Protein AF-A0A9E1HVR5-F1 (afdb_monomer_lite)

Foldseek 3Di:
DPPPQPCVVVVVQLVVVDDQNVVSVVVVCVVVVHDDDLLSSLVNQCVVCVVVVNNVSHDPVSCVSVVD

Sequence (68 aa):
MYKNNIYIQNHEEVKAMGGDINVCLDKYDNAHGLKHDALARAQYKHWRAVETGVPELVSVDERRMLGL

Secondary structure (DSSP, 8-state):
--TT-HHHHTHHHHHHT-SSHHHHHHHHHHHHTPPP-HHHHHHHHHHHHHHHT-GGGS-HHHHHHHT-

Radius of gyration: 11.19 Å; chains: 1; bounding box: 23×28×25 Å

pLDDT: mean 93.74, std 3.37, range [79.0, 97.12]

Structure (mmCIF, N/CA/C/O backbone):
data_AF-A0A9E1HVR5-F1
#
_entry.id   AF-A0A9E1HVR5-F1
#
loop_
_atom_site.group_PDB
_atom_site.id
_atom_site.type_symbol
_atom_site.label_atom_id
_atom_site.label_alt_id
_atom_site.label_comp_id
_atom_site.label_asym_id
_atom_site.label_entity_id
_atom_site.label_seq_id
_atom_site.pdbx_PDB_ins_code
_atom_site.Cartn_x
_atom_site.Cartn_y
_atom_site.Cartn_z
_atom_site.occupancy
_atom_site.B_iso_or_equiv
_atom_site.auth_seq_id
_atom_site.auth_comp_id
_atom_site.auth_asym_id
_atom_site.auth_atom_id
_atom_site.pdbx_PDB_model_num
ATOM 1 N N . MET A 1 1 ? -4.743 -0.614 -11.504 1.00 79.00 1 MET A N 1
ATOM 2 C CA . MET A 1 1 ? -4.232 -1.618 -10.541 1.00 79.00 1 MET A CA 1
ATOM 3 C C . MET A 1 1 ? -5.128 -1.617 -9.297 1.00 79.00 1 MET A C 1
ATOM 5 O O . MET A 1 1 ? -5.944 -0.711 -9.223 1.00 79.00 1 MET A O 1
ATOM 9 N N . TYR A 1 2 ? -5.084 -2.631 -8.419 1.00 91.25 2 TYR A N 1
ATOM 10 C CA . TYR A 1 2 ? -5.930 -2.850 -7.214 1.00 91.25 2 TYR A CA 1
ATOM 11 C C . TYR A 1 2 ? -6.890 -1.703 -6.803 1.00 91.25 2 TYR A C 1
ATOM 13 O O . TYR A 1 2 ? -6.600 -0.911 -5.912 1.00 91.25 2 TYR A O 1
ATOM 21 N N . LYS A 1 3 ? -8.061 -1.610 -7.452 1.00 83.12 3 LYS A N 1
ATOM 22 C CA . LYS A 1 3 ? -8.947 -0.426 -7.369 1.00 83.12 3 LYS A CA 1
ATOM 23 C C . LYS A 1 3 ? -9.614 -0.213 -6.000 1.00 83.12 3 LYS A C 1
ATOM 25 O O . LYS A 1 3 ? -10.025 0.902 -5.697 1.00 83.12 3 LYS A O 1
ATOM 30 N N . ASN A 1 4 ? -9.691 -1.263 -5.183 1.00 92.12 4 ASN A N 1
ATOM 31 C CA . ASN A 1 4 ? -10.360 -1.254 -3.876 1.00 92.12 4 ASN A CA 1
ATOM 32 C C . ASN A 1 4 ? -9.368 -1.200 -2.703 1.00 92.12 4 ASN A C 1
ATOM 34 O O . ASN A 1 4 ? -9.703 -1.593 -1.591 1.00 92.12 4 ASN A O 1
ATOM 38 N N . ASN A 1 5 ? -8.130 -0.771 -2.952 1.00 95.81 5 ASN A N 1
ATOM 39 C CA . ASN A 1 5 ? -7.105 -0.686 -1.925 1.00 95.81 5 ASN A CA 1
ATOM 40 C C . ASN A 1 5 ? -7.075 0.714 -1.297 1.00 95.81 5 ASN A C 1
ATOM 42 O O . ASN A 1 5 ? -6.794 1.700 -1.981 1.00 95.81 5 ASN A O 1
ATOM 46 N N . ILE A 1 6 ? -7.326 0.787 0.009 1.00 96.12 6 ILE A N 1
ATOM 47 C CA . ILE A 1 6 ? -7.429 2.048 0.757 1.00 96.12 6 ILE A CA 1
ATOM 48 C C . ILE A 1 6 ? -6.140 2.880 0.720 1.00 96.12 6 ILE A C 1
ATOM 50 O O . ILE A 1 6 ? -6.204 4.103 0.638 1.00 96.12 6 ILE A O 1
ATOM 54 N N . TYR A 1 7 ? -4.970 2.238 0.709 1.00 96.38 7 TYR A N 1
ATOM 55 C CA . TYR A 1 7 ? -3.685 2.936 0.694 1.00 96.38 7 TYR A CA 1
ATOM 56 C C . TYR A 1 7 ? -3.399 3.551 -0.676 1.00 96.38 7 TYR A C 1
ATOM 58 O O . TYR A 1 7 ? -2.813 4.625 -0.760 1.00 96.38 7 TYR A O 1
ATOM 66 N N . ILE A 1 8 ? -3.831 2.888 -1.757 1.00 96.12 8 ILE A N 1
ATOM 67 C CA . ILE A 1 8 ? -3.722 3.429 -3.122 1.00 96.12 8 ILE A CA 1
ATOM 68 C C . ILE A 1 8 ? -4.665 4.624 -3.281 1.00 96.12 8 ILE A C 1
ATOM 70 O O . ILE A 1 8 ? -4.264 5.656 -3.813 1.00 96.12 8 ILE A O 1
ATOM 74 N N . GLN A 1 9 ? -5.902 4.507 -2.789 1.00 96.00 9 GLN A N 1
ATOM 75 C CA . GLN A 1 9 ? -6.886 5.594 -2.848 1.00 96.00 9 GLN A CA 1
ATOM 76 C C . GLN A 1 9 ? -6.432 6.838 -2.070 1.00 96.00 9 GLN A C 1
ATOM 78 O O . GLN A 1 9 ? -6.732 7.952 -2.486 1.00 96.00 9 GLN A O 1
ATOM 83 N N . ASN A 1 10 ? -5.665 6.649 -0.993 1.00 96.19 10 ASN A N 1
ATOM 84 C CA . ASN A 1 10 ? -5.145 7.723 -0.145 1.00 96.19 10 ASN A CA 1
ATOM 85 C C . ASN A 1 10 ? -3.617 7.872 -0.267 1.00 96.19 10 ASN A C 1
ATOM 87 O O . ASN A 1 10 ? -2.945 8.232 0.700 1.00 96.19 10 ASN A O 1
ATOM 91 N N . HIS A 1 11 ? -3.054 7.597 -1.453 1.00 94.88 11 HIS A N 1
ATOM 92 C CA . HIS A 1 11 ? -1.602 7.574 -1.663 1.00 94.88 11 HIS A CA 1
ATOM 93 C C . HIS A 1 11 ? -0.903 8.853 -1.191 1.00 94.88 11 HIS A C 1
ATOM 95 O O . HIS A 1 11 ? 0.129 8.770 -0.527 1.00 94.88 11 HIS A O 1
ATOM 101 N N . GLU A 1 12 ? -1.461 10.022 -1.506 1.00 95.62 12 GLU A N 1
ATOM 102 C CA . GLU A 1 12 ? -0.856 11.308 -1.149 1.00 95.62 12 GLU A CA 1
ATOM 103 C C . GLU A 1 12 ? -0.761 11.496 0.370 1.00 95.62 12 GLU A C 1
ATOM 105 O O . GLU A 1 12 ? 0.253 11.983 0.865 1.00 95.62 12 GLU A O 1
ATOM 110 N N . GLU A 1 13 ? -1.760 11.033 1.122 1.00 96.88 13 GLU A N 1
ATOM 111 C CA . GLU A 1 13 ? -1.742 11.075 2.584 1.00 96.88 13 GLU A CA 1
ATOM 112 C C . GLU A 1 13 ? -0.697 10.106 3.149 1.00 96.88 13 GLU A C 1
ATOM 114 O O . GLU A 1 13 ? 0.169 10.506 3.930 1.00 96.88 13 GLU A O 1
ATOM 119 N N . VAL A 1 14 ? -0.712 8.849 2.688 1.00 95.81 14 VAL A N 1
ATOM 120 C CA . VAL A 1 14 ? 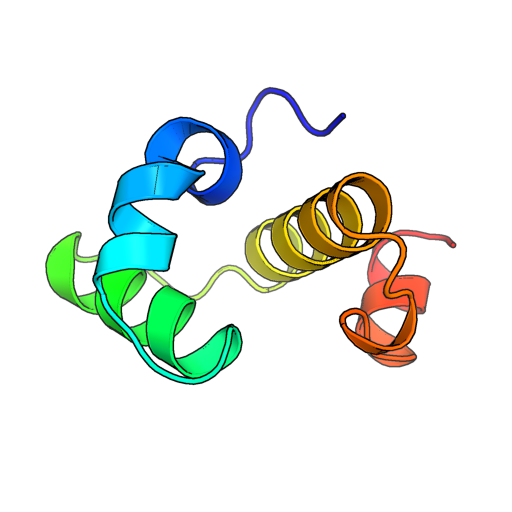0.269 7.825 3.090 1.00 95.81 14 VAL A CA 1
ATOM 121 C C . VAL A 1 14 ? 1.697 8.303 2.796 1.00 95.81 14 VAL A C 1
ATOM 123 O O . VAL A 1 14 ? 2.606 8.123 3.606 1.00 95.81 14 VAL A O 1
ATOM 126 N N . LYS A 1 15 ? 1.915 8.948 1.645 1.00 94.06 15 LYS A N 1
ATOM 127 C CA . LYS A 1 15 ? 3.205 9.518 1.239 1.00 94.06 15 LYS A CA 1
ATOM 128 C C . LYS A 1 15 ? 3.606 10.712 2.109 1.00 94.06 15 LYS A C 1
ATOM 130 O O . LYS A 1 15 ? 4.772 10.799 2.496 1.00 94.06 15 LYS A O 1
ATOM 135 N N . ALA A 1 16 ? 2.668 11.598 2.443 1.00 95.88 16 ALA A N 1
ATOM 136 C CA . ALA A 1 16 ? 2.917 12.776 3.274 1.00 95.88 16 ALA A CA 1
ATOM 137 C C . ALA A 1 16 ? 3.316 12.427 4.720 1.00 95.88 16 ALA A C 1
ATOM 139 O O . ALA A 1 16 ? 4.018 13.207 5.362 1.00 95.88 16 ALA A O 1
ATOM 140 N N . MET A 1 17 ? 2.943 11.242 5.221 1.00 93.19 17 MET A N 1
ATOM 141 C CA . MET A 1 17 ? 3.308 10.788 6.573 1.00 93.19 17 MET A CA 1
ATOM 142 C C . MET A 1 17 ? 4.820 10.617 6.796 1.00 93.19 17 MET A C 1
ATOM 144 O O . MET A 1 17 ? 5.270 10.644 7.949 1.00 93.19 17 MET A O 1
ATOM 148 N N . GLY A 1 18 ? 5.600 10.469 5.720 1.00 89.75 18 GLY A N 1
ATOM 149 C CA . GLY A 1 18 ? 7.063 10.452 5.735 1.00 89.75 18 GLY A CA 1
ATOM 150 C C . GLY A 1 18 ? 7.707 9.213 6.377 1.00 89.75 18 GLY A C 1
ATOM 151 O O . GLY A 1 18 ? 7.218 8.649 7.362 1.00 89.75 18 GLY A O 1
ATOM 152 N N . GLY A 1 19 ? 8.869 8.835 5.841 1.00 91.62 19 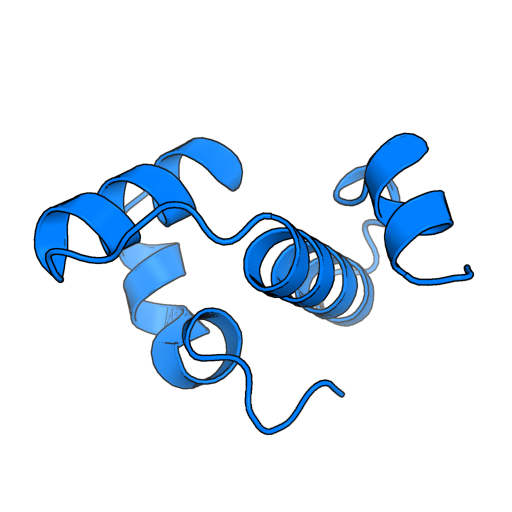GLY A N 1
ATOM 153 C CA . GLY A 1 19 ? 9.637 7.652 6.240 1.00 91.62 19 GLY A CA 1
ATOM 154 C C . GLY A 1 19 ? 9.591 6.536 5.195 1.00 91.62 19 GLY A C 1
ATOM 155 O O . GLY A 1 19 ? 9.164 6.743 4.057 1.00 91.62 19 GLY A O 1
ATOM 156 N N . ASP A 1 20 ? 10.048 5.349 5.591 1.00 91.88 20 ASP A N 1
ATOM 157 C CA . ASP A 1 20 ? 9.971 4.152 4.754 1.00 91.88 20 ASP A CA 1
ATOM 158 C C . ASP A 1 20 ? 8.523 3.734 4.502 1.00 91.88 20 ASP A C 1
ATOM 160 O O . ASP A 1 20 ? 7.623 4.023 5.290 1.00 91.88 20 ASP A O 1
ATOM 164 N N . ILE A 1 2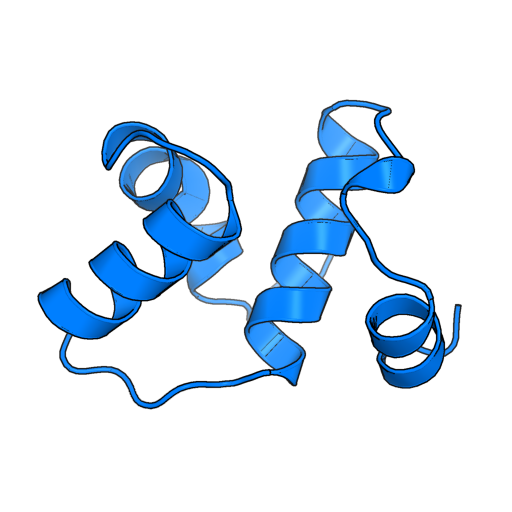1 ? 8.287 2.983 3.422 1.00 91.94 21 ILE A N 1
ATOM 165 C CA . ILE A 1 21 ? 6.922 2.614 3.025 1.00 91.94 21 ILE A CA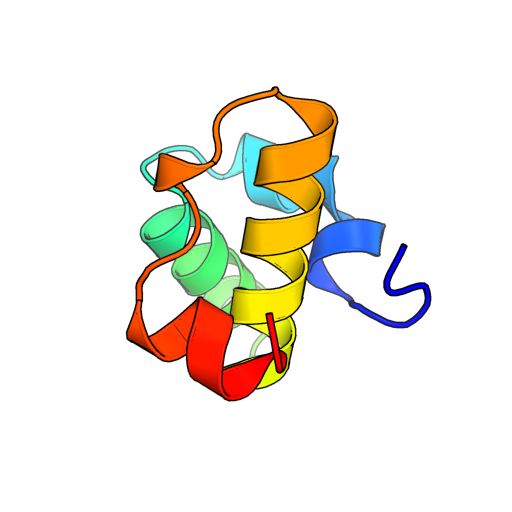 1
ATOM 166 C C . ILE A 1 21 ? 6.159 1.868 4.126 1.00 91.94 21 ILE A C 1
ATOM 168 O O . ILE A 1 21 ? 4.979 2.129 4.327 1.00 91.94 21 ILE A O 1
ATOM 172 N N . ASN A 1 22 ? 6.832 0.985 4.868 1.00 93.81 22 ASN A N 1
ATOM 173 C CA . ASN A 1 22 ? 6.221 0.270 5.990 1.00 93.81 22 ASN A CA 1
ATOM 174 C C . ASN A 1 22 ? 5.832 1.223 7.119 1.00 93.81 22 ASN A C 1
ATOM 176 O O . ASN A 1 22 ? 4.729 1.124 7.638 1.00 93.81 22 ASN A O 1
ATOM 180 N N . VAL A 1 23 ? 6.696 2.192 7.425 1.00 95.50 23 VAL A N 1
ATOM 181 C CA . VAL A 1 23 ? 6.449 3.199 8.461 1.00 95.50 23 VAL A CA 1
ATOM 182 C C . VAL A 1 23 ? 5.280 4.102 8.070 1.00 95.50 23 VAL A C 1
ATOM 184 O O . VAL A 1 23 ? 4.432 4.397 8.907 1.00 95.50 23 VAL A O 1
ATOM 187 N N . CYS A 1 24 ? 5.191 4.516 6.803 1.00 96.38 24 CYS A N 1
ATOM 188 C CA . CYS A 1 24 ? 4.036 5.253 6.289 1.00 96.38 24 CYS A CA 1
ATOM 189 C C . CYS A 1 24 ? 2.730 4.464 6.464 1.00 96.38 24 CYS A C 1
ATOM 191 O O . CYS A 1 24 ? 1.735 5.025 6.911 1.00 96.38 24 CYS A O 1
ATOM 193 N N . LEU A 1 25 ? 2.737 3.166 6.144 1.00 96.44 25 LEU A N 1
ATOM 194 C CA . LEU A 1 25 ? 1.566 2.296 6.292 1.00 96.44 25 LEU A CA 1
ATOM 195 C C . LEU A 1 25 ? 1.188 2.088 7.765 1.00 96.44 25 LEU A C 1
ATOM 197 O O . LEU A 1 25 ? 0.010 2.131 8.098 1.00 96.44 25 LEU A O 1
ATOM 201 N N . ASP A 1 26 ? 2.169 1.925 8.655 1.00 96.56 26 ASP A N 1
ATOM 202 C CA . ASP A 1 26 ? 1.934 1.815 10.100 1.00 96.56 26 ASP A CA 1
ATOM 203 C C . ASP A 1 26 ? 1.346 3.105 10.682 1.00 96.56 26 ASP A C 1
ATOM 205 O O . ASP A 1 26 ? 0.402 3.059 11.471 1.00 96.56 26 ASP A O 1
ATOM 209 N N . LYS A 1 27 ? 1.861 4.267 10.263 1.00 96.81 27 LYS A N 1
ATOM 210 C CA . LYS A 1 27 ? 1.308 5.572 10.646 1.00 96.81 27 LYS A CA 1
ATOM 211 C C . LYS A 1 27 ? -0.117 5.746 10.138 1.00 96.81 27 LYS A C 1
ATOM 213 O O . LYS A 1 27 ? -0.950 6.238 10.893 1.00 96.81 27 LYS A O 1
ATOM 218 N N . TYR A 1 28 ? -0.391 5.334 8.901 1.00 97.00 28 TYR A N 1
ATOM 219 C CA . TYR A 1 28 ? -1.726 5.419 8.319 1.00 97.00 28 TYR A CA 1
ATOM 220 C C . TYR A 1 28 ? -2.711 4.537 9.080 1.00 97.00 28 TYR A C 1
ATOM 222 O O . TYR A 1 28 ? -3.763 5.011 9.502 1.00 97.00 28 TYR A O 1
ATOM 230 N N . ASP A 1 29 ? -2.329 3.291 9.356 1.00 97.12 29 ASP A N 1
ATOM 231 C CA . ASP A 1 29 ? -3.171 2.381 10.124 1.00 97.12 29 ASP A CA 1
ATOM 232 C C . ASP A 1 29 ? -3.446 2.922 11.531 1.00 97.12 29 ASP A C 1
ATOM 234 O O . ASP A 1 29 ? -4.591 2.925 11.976 1.00 97.12 29 ASP A O 1
ATOM 238 N N . ASN A 1 30 ? -2.429 3.458 12.208 1.00 96.88 30 ASN A N 1
ATOM 239 C CA . ASN A 1 30 ? -2.597 4.045 13.535 1.00 96.88 30 ASN A CA 1
ATOM 240 C C . ASN A 1 30 ? -3.457 5.323 13.518 1.00 96.88 30 ASN A C 1
ATOM 242 O O . ASN A 1 30 ? -4.275 5.517 14.413 1.00 96.88 30 ASN A O 1
ATOM 246 N N . ALA A 1 31 ? -3.296 6.187 12.511 1.00 96.75 31 ALA A N 1
ATOM 247 C CA . ALA A 1 31 ? -4.067 7.425 12.376 1.00 96.75 31 ALA A CA 1
ATOM 248 C C . ALA A 1 31 ? -5.558 7.166 12.100 1.00 96.75 31 ALA A C 1
ATOM 250 O O . ALA A 1 31 ? -6.407 7.911 12.584 1.00 96.75 31 ALA A O 1
ATOM 251 N N . HIS A 1 32 ? -5.869 6.094 11.365 1.00 96.06 32 HIS A N 1
ATOM 252 C CA . HIS A 1 32 ? -7.233 5.731 10.965 1.00 96.06 32 HIS A CA 1
ATOM 253 C C . HIS A 1 32 ? -7.837 4.583 11.792 1.00 96.06 32 HIS A C 1
ATOM 255 O O . HIS A 1 32 ? -8.945 4.132 11.506 1.00 96.06 32 HIS A O 1
ATOM 261 N N . GLY A 1 33 ? -7.137 4.098 12.824 1.00 96.19 33 GLY A N 1
ATOM 262 C CA . GLY A 1 33 ? -7.602 3.001 13.683 1.00 96.19 33 GLY A CA 1
ATOM 263 C C . GLY A 1 33 ? -7.775 1.664 12.948 1.00 96.19 33 GLY A C 1
ATOM 264 O O . GLY A 1 33 ? -8.624 0.851 13.322 1.00 96.19 33 GLY A O 1
ATOM 265 N N . LEU A 1 34 ? -7.004 1.443 11.883 1.00 95.19 34 LEU A N 1
ATOM 266 C CA . LEU A 1 34 ? -7.084 0.253 11.044 1.00 95.19 34 LEU A CA 1
ATOM 267 C C . LEU A 1 34 ? -6.293 -0.905 11.656 1.00 95.19 34 LEU A C 1
ATOM 269 O O . LEU A 1 34 ? -5.264 -0.730 12.309 1.00 95.19 34 LEU A O 1
ATOM 273 N N . LYS A 1 35 ? -6.769 -2.125 11.407 1.00 95.00 35 LYS A N 1
ATOM 274 C CA . LYS A 1 35 ? -5.998 -3.335 11.701 1.00 95.00 35 LYS A CA 1
ATOM 275 C C . LYS A 1 35 ? -4.984 -3.580 10.592 1.00 95.00 35 LYS A C 1
ATOM 277 O O . LYS A 1 35 ? -5.252 -3.284 9.433 1.00 95.00 35 LYS A O 1
ATOM 282 N N . HIS A 1 36 ? -3.866 -4.204 10.953 1.00 94.81 36 HIS A N 1
ATOM 283 C CA . HIS A 1 36 ? -2.850 -4.615 9.993 1.00 94.81 36 HIS A CA 1
ATOM 284 C C . HIS A 1 36 ? -3.436 -5.569 8.936 1.00 94.81 36 HIS A C 1
ATOM 28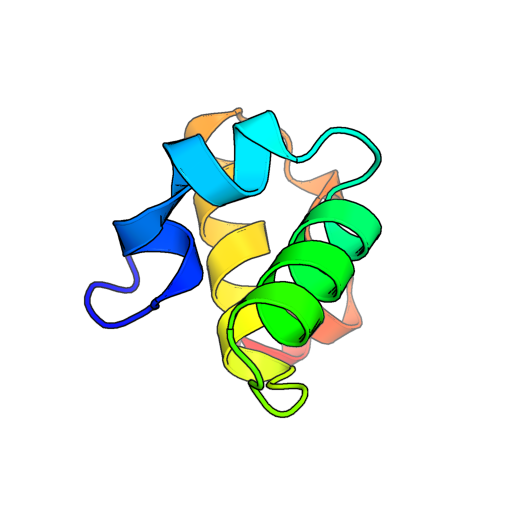6 O O . HIS A 1 36 ? -3.843 -6.685 9.266 1.00 94.81 36 HIS A O 1
ATOM 292 N N . ASP A 1 37 ? -3.429 -5.142 7.671 1.00 95.44 37 ASP A N 1
ATOM 293 C CA . ASP A 1 37 ? -3.833 -5.945 6.513 1.00 95.44 37 ASP A CA 1
ATOM 294 C C . ASP A 1 37 ? -2.629 -6.184 5.589 1.00 95.44 37 ASP A C 1
ATOM 296 O O . ASP A 1 37 ? -2.230 -5.329 4.792 1.00 95.44 37 ASP A O 1
ATOM 300 N N . ALA A 1 38 ? -2.032 -7.372 5.706 1.00 95.00 38 ALA A N 1
ATOM 301 C CA . ALA A 1 38 ? -0.840 -7.738 4.948 1.00 95.00 38 ALA A CA 1
ATOM 302 C C . ALA A 1 38 ? -1.088 -7.765 3.430 1.00 95.00 38 ALA A C 1
ATOM 304 O O . ALA A 1 38 ? -0.223 -7.341 2.659 1.00 95.00 38 ALA A O 1
ATOM 305 N N . LEU A 1 39 ? -2.274 -8.206 2.993 1.00 95.31 39 LEU A N 1
ATOM 306 C CA . LEU A 1 39 ? -2.609 -8.291 1.574 1.00 95.31 39 LEU A CA 1
ATOM 307 C C . LEU A 1 39 ? -2.769 -6.893 0.978 1.00 95.31 39 LEU A C 1
ATOM 309 O O . LEU A 1 39 ? -2.187 -6.597 -0.069 1.00 95.31 39 LEU A O 1
ATOM 313 N N . ALA A 1 40 ? -3.512 -6.012 1.649 1.00 96.06 40 ALA A N 1
ATOM 314 C CA . ALA A 1 40 ? -3.693 -4.641 1.188 1.00 96.06 40 ALA A CA 1
ATOM 315 C C . ALA A 1 40 ? -2.358 -3.872 1.160 1.00 96.06 40 ALA A C 1
ATOM 317 O O . ALA A 1 40 ? -2.075 -3.143 0.205 1.00 96.06 40 ALA A O 1
ATOM 318 N N . ARG A 1 41 ? -1.482 -4.081 2.145 1.00 96.06 41 ARG A N 1
ATOM 319 C CA . ARG A 1 41 ? -0.143 -3.472 2.165 1.00 96.06 41 ARG A CA 1
ATOM 320 C C . ARG A 1 41 ? 0.755 -3.994 1.036 1.00 96.06 41 ARG A C 1
ATOM 322 O O . ARG A 1 41 ? 1.407 -3.192 0.364 1.00 96.06 41 ARG A O 1
ATOM 329 N N . ALA A 1 42 ? 0.749 -5.302 0.769 1.00 96.19 42 ALA A N 1
ATOM 330 C CA . ALA A 1 42 ? 1.491 -5.899 -0.345 1.00 96.19 42 ALA A CA 1
ATOM 331 C C . ALA A 1 42 ? 1.003 -5.362 -1.701 1.00 96.19 42 ALA A C 1
ATOM 333 O O . ALA A 1 42 ? 1.803 -4.968 -2.552 1.00 96.19 42 ALA A O 1
ATOM 334 N N . GLN A 1 43 ? -0.316 -5.270 -1.889 1.00 96.31 43 GLN A N 1
ATOM 335 C CA . GLN A 1 43 ? -0.926 -4.681 -3.082 1.00 96.31 43 GLN A CA 1
ATOM 336 C C . GLN A 1 43 ? -0.496 -3.224 -3.294 1.00 96.31 43 GLN A C 1
ATOM 338 O O . GLN A 1 43 ? -0.152 -2.845 -4.415 1.00 96.31 43 GLN A O 1
ATOM 343 N N . TYR A 1 44 ? -0.475 -2.419 -2.229 1.00 96.38 44 TYR A N 1
ATOM 344 C CA . TYR A 1 44 ? -0.012 -1.033 -2.288 1.00 96.38 44 TYR A CA 1
ATOM 345 C C . TYR A 1 44 ? 1.465 -0.933 -2.674 1.00 96.38 44 TYR A C 1
ATOM 347 O O . TYR A 1 44 ? 1.813 -0.153 -3.559 1.00 96.38 44 TYR A O 1
ATOM 355 N N . LYS A 1 45 ? 2.332 -1.753 -2.068 1.00 95.38 45 LYS A N 1
ATOM 356 C CA . LYS A 1 45 ? 3.757 -1.824 -2.425 1.00 95.38 45 LYS A CA 1
ATOM 357 C C . LYS A 1 45 ? 3.959 -2.195 -3.882 1.00 95.38 45 LYS A C 1
ATOM 359 O O . LYS A 1 45 ? 4.759 -1.554 -4.553 1.00 95.38 45 LYS A O 1
ATOM 364 N N . HIS A 1 46 ? 3.214 -3.180 -4.380 1.00 95.50 46 HIS A N 1
ATOM 365 C CA . HIS A 1 46 ? 3.290 -3.576 -5.781 1.00 95.50 46 HIS A CA 1
ATOM 366 C C . HIS A 1 46 ? 2.822 -2.463 -6.713 1.00 95.50 46 HIS A C 1
ATOM 368 O O . HIS A 1 46 ? 3.502 -2.170 -7.692 1.00 95.50 46 HIS A O 1
ATOM 374 N N . TRP A 1 47 ? 1.714 -1.796 -6.394 1.00 95.56 47 TRP A N 1
ATOM 375 C CA . TRP A 1 47 ? 1.283 -0.637 -7.167 1.00 95.56 47 TRP A CA 1
ATOM 376 C C . TRP A 1 47 ? 2.347 0.464 -7.170 1.00 95.56 47 TRP A C 1
ATOM 378 O O . TRP A 1 47 ? 2.758 0.901 -8.239 1.00 95.56 47 TRP A O 1
ATOM 388 N N . ARG A 1 48 ? 2.884 0.832 -6.002 1.00 93.94 48 ARG A N 1
ATOM 389 C CA . ARG A 1 48 ? 3.930 1.857 -5.904 1.00 93.94 48 ARG A CA 1
ATOM 390 C C . ARG A 1 48 ? 5.196 1.464 -6.670 1.00 93.94 48 ARG A C 1
ATOM 392 O O . ARG A 1 48 ? 5.772 2.316 -7.329 1.00 93.94 48 ARG A O 1
ATOM 399 N N . ALA A 1 49 ? 5.593 0.192 -6.626 1.00 93.88 49 ALA A N 1
ATOM 400 C CA . ALA A 1 49 ? 6.721 -0.341 -7.387 1.00 93.88 49 ALA A CA 1
ATOM 401 C C . ALA A 1 49 ? 6.547 -0.166 -8.899 1.00 93.88 49 ALA A C 1
ATOM 403 O O . ALA A 1 49 ? 7.510 0.176 -9.583 1.00 93.88 49 ALA A O 1
ATOM 404 N N . VAL A 1 50 ? 5.329 -0.371 -9.411 1.00 93.44 50 VAL A N 1
ATOM 405 C CA . VAL A 1 50 ? 4.992 -0.149 -10.824 1.00 93.44 50 VAL A CA 1
ATOM 406 C C . VAL A 1 50 ? 5.017 1.340 -11.166 1.00 93.44 50 VAL A C 1
ATOM 408 O O . VAL A 1 50 ? 5.627 1.711 -12.163 1.00 93.44 50 VAL A O 1
ATOM 411 N N . GLU A 1 51 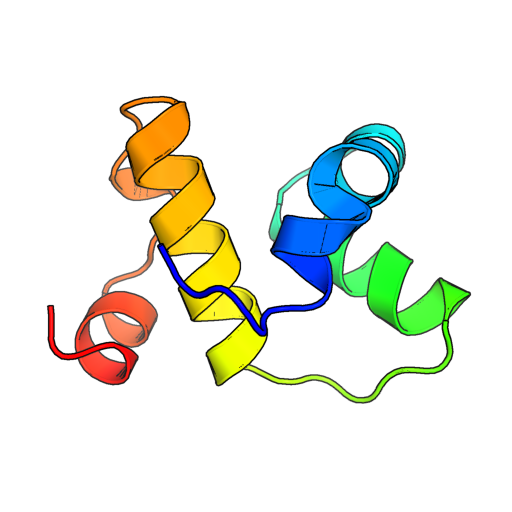? 4.424 2.196 -10.330 1.00 92.25 51 GLU A N 1
ATOM 412 C CA . GLU A 1 51 ? 4.389 3.647 -10.572 1.00 92.25 51 GLU A CA 1
ATOM 413 C C . GLU A 1 51 ? 5.784 4.290 -10.533 1.00 92.25 51 GLU A C 1
ATOM 415 O O . GLU A 1 51 ? 6.069 5.194 -11.314 1.00 92.25 51 GLU A O 1
ATOM 420 N N . THR A 1 52 ? 6.669 3.842 -9.635 1.00 90.88 52 THR A N 1
ATOM 421 C CA . THR A 1 52 ? 8.023 4.409 -9.497 1.00 90.88 52 THR A CA 1
ATOM 422 C C . THR A 1 52 ? 9.083 3.671 -10.311 1.00 90.88 52 THR A C 1
ATOM 424 O O . THR A 1 52 ? 10.216 4.141 -10.377 1.00 90.88 52 THR A O 1
ATOM 427 N N . GLY A 1 53 ? 8.763 2.503 -10.879 1.00 91.38 53 GLY A N 1
ATOM 428 C CA . GLY A 1 53 ? 9.730 1.633 -11.557 1.00 91.38 53 GLY A CA 1
ATOM 429 C C . GLY A 1 53 ? 10.757 0.976 -10.624 1.00 91.38 53 GLY A C 1
ATOM 430 O O . GLY A 1 53 ? 11.837 0.618 -11.082 1.00 91.38 53 GLY A O 1
ATOM 431 N N . VAL A 1 54 ? 10.444 0.831 -9.327 1.00 89.88 54 VAL A N 1
ATOM 432 C CA . VAL A 1 54 ? 11.352 0.270 -8.302 1.00 89.88 54 VAL A CA 1
ATOM 433 C C . VAL A 1 54 ? 10.784 -1.059 -7.780 1.00 89.88 54 VAL A C 1
ATOM 435 O O . VAL A 1 54 ? 10.023 -1.068 -6.805 1.00 89.88 54 VAL A O 1
ATOM 438 N N . PRO A 1 55 ? 11.089 -2.196 -8.431 1.00 86.06 55 PRO A N 1
ATOM 439 C CA . PRO A 1 55 ? 10.534 -3.505 -8.081 1.00 86.06 55 PRO A CA 1
ATOM 440 C C . PRO A 1 55 ? 10.942 -4.014 -6.687 1.00 86.06 55 PRO A C 1
ATOM 442 O O . PRO A 1 55 ? 10.240 -4.851 -6.114 1.00 86.06 55 PRO A O 1
ATOM 445 N N . GLU A 1 56 ? 12.041 -3.521 -6.122 1.00 87.50 56 GLU A N 1
ATOM 446 C CA . GLU A 1 56 ? 12.582 -3.904 -4.811 1.00 87.50 56 GLU A CA 1
ATOM 447 C C . GLU A 1 56 ? 11.684 -3.481 -3.639 1.00 87.50 56 GLU A C 1
ATOM 449 O O . GLU A 1 56 ? 11.864 -3.954 -2.519 1.00 87.50 56 GLU A O 1
ATOM 454 N N . LEU A 1 57 ? 10.680 -2.631 -3.888 1.00 87.12 57 LEU A N 1
ATOM 455 C CA . LEU A 1 57 ? 9.676 -2.249 -2.890 1.00 87.12 57 LEU A CA 1
ATOM 456 C C . LEU A 1 57 ? 8.761 -3.411 -2.471 1.00 87.12 57 LEU A C 1
ATOM 458 O O . LEU A 1 57 ? 8.099 -3.308 -1.437 1.00 87.12 57 LEU A O 1
ATOM 462 N N . VAL A 1 58 ? 8.705 -4.485 -3.266 1.00 91.75 58 VAL A N 1
ATOM 463 C CA . VAL A 1 58 ? 7.899 -5.683 -2.992 1.00 91.75 58 VAL A CA 1
ATOM 464 C C . VAL A 1 58 ? 8.820 -6.833 -2.608 1.00 91.75 58 VAL A C 1
ATOM 466 O O . VAL A 1 58 ? 9.629 -7.286 -3.428 1.00 91.75 58 VAL A O 1
ATOM 469 N N . SER A 1 59 ? 8.675 -7.332 -1.381 1.00 92.31 59 SER A N 1
ATOM 470 C CA . SER A 1 59 ? 9.467 -8.462 -0.893 1.00 92.31 59 SER A CA 1
ATOM 471 C C . SER A 1 59 ? 9.119 -9.768 -1.621 1.00 92.31 59 SER A C 1
ATOM 473 O O . SER A 1 59 ? 8.094 -9.882 -2.298 1.00 92.31 59 SER A O 1
ATOM 475 N N . VAL A 1 60 ? 9.965 -10.791 -1.466 1.00 93.56 60 VAL A N 1
ATOM 476 C CA . VAL A 1 60 ? 9.709 -12.128 -2.030 1.00 93.56 60 VAL A CA 1
ATOM 477 C C . VAL A 1 60 ? 8.410 -12.725 -1.480 1.00 93.56 60 VAL A C 1
ATOM 479 O O . VAL A 1 60 ? 7.626 -13.288 -2.241 1.00 93.56 60 VAL A O 1
ATOM 482 N N . ASP A 1 61 ? 8.151 -12.576 -0.181 1.00 93.81 61 ASP A N 1
ATOM 483 C CA . ASP A 1 61 ? 6.932 -13.097 0.445 1.00 93.81 61 ASP A CA 1
ATOM 484 C C . ASP A 1 61 ? 5.682 -12.339 -0.011 1.00 93.81 61 ASP A C 1
ATOM 486 O O . ASP A 1 61 ? 4.634 -12.942 -0.232 1.00 93.81 61 ASP A O 1
ATOM 490 N N . GLU A 1 62 ? 5.800 -11.032 -0.243 1.00 94.19 62 GLU A N 1
ATOM 491 C CA . GLU A 1 62 ? 4.711 -10.217 -0.785 1.00 94.19 62 GLU A CA 1
ATOM 492 C C . GLU A 1 62 ? 4.413 -10.574 -2.241 1.00 94.19 62 GLU A C 1
ATOM 494 O O . GLU A 1 62 ? 3.249 -10.687 -2.613 1.00 94.19 62 GLU A O 1
ATOM 499 N N . ARG A 1 63 ? 5.437 -10.840 -3.061 1.00 92.88 63 ARG A N 1
ATOM 500 C CA . ARG A 1 63 ? 5.250 -11.348 -4.432 1.00 92.88 63 ARG A CA 1
ATOM 501 C C . ARG A 1 63 ? 4.526 -12.688 -4.436 1.00 92.88 63 ARG A C 1
ATOM 503 O O . ARG A 1 63 ? 3.532 -12.832 -5.143 1.00 92.88 63 ARG A O 1
ATOM 510 N N . ARG A 1 64 ? 4.949 -13.621 -3.577 1.00 93.75 64 ARG A N 1
ATOM 511 C CA . ARG A 1 64 ? 4.276 -14.919 -3.396 1.00 93.75 64 ARG A CA 1
ATOM 512 C C . ARG A 1 64 ? 2.820 -14.750 -2.968 1.00 93.75 64 ARG A C 1
ATOM 514 O O . ARG A 1 64 ? 1.952 -15.413 -3.523 1.00 93.75 64 ARG A O 1
ATOM 521 N N . MET A 1 65 ? 2.549 -13.845 -2.028 1.00 94.19 65 MET A N 1
ATOM 522 C CA . MET A 1 65 ? 1.190 -13.531 -1.572 1.00 94.19 65 MET A CA 1
ATOM 523 C C . MET A 1 65 ? 0.311 -12.965 -2.697 1.00 94.19 65 MET A C 1
ATOM 525 O O . MET A 1 65 ? -0.888 -13.228 -2.730 1.00 94.19 65 MET A O 1
ATOM 529 N N . LEU A 1 66 ? 0.901 -12.203 -3.620 1.00 93.00 66 LEU A N 1
ATOM 530 C CA . LEU A 1 66 ? 0.214 -11.607 -4.767 1.00 93.00 66 LEU A CA 1
ATOM 531 C C . LEU A 1 66 ? 0.139 -12.530 -5.997 1.00 93.00 66 LEU A C 1
ATOM 533 O O . LEU A 1 66 ? -0.529 -12.169 -6.965 1.00 93.00 66 LEU A O 1
ATOM 537 N N . GLY A 1 67 ? 0.796 -13.696 -5.972 1.00 92.31 67 GLY A N 1
ATOM 538 C CA . GLY A 1 67 ? 0.864 -14.622 -7.108 1.00 92.31 67 GLY A CA 1
ATOM 539 C C . GLY A 1 67 ? 1.717 -14.117 -8.279 1.00 92.31 67 GLY A C 1
ATOM 540 O O . GLY A 1 67 ? 1.384 -14.404 -9.428 1.00 92.31 67 GLY A O 1
ATOM 541 N N . LEU A 1 68 ? 2.767 -13.339 -7.985 1.00 88.69 68 LEU A N 1
ATOM 542 C CA . LEU A 1 68 ? 3.705 -12.741 -8.949 1.00 88.69 68 LEU A CA 1
ATOM 543 C C . LEU A 1 68 ? 5.012 -13.528 -9.081 1.00 88.69 68 LEU A C 1
ATOM 545 O O . LEU A 1 68 ? 5.454 -14.118 -8.068 1.00 88.69 68 LEU A O 1
#